Protein AF-A0A929L1M5-F1 (afdb_monomer_lite)

pLDDT: mean 77.0, std 12.38, range [45.31, 92.12]

Sequence (54 aa):
MTSSMIENRNKLVKQIKNNANGYTNWPRFRNRVLYVLNKTPYLLEPRSDEKKDH

Radius of gyration: 12.78 Å; chains: 1; bounding box: 22×23×39 Å

Secondary structure (DSSP, 8-state):
--HHHHHHHHHHHHHHHHHTTTTTTHHHHHHHHHHHH-SS---SS--TT-----

Structure (mmCIF, N/CA/C/O backbone):
data_AF-A0A929L1M5-F1
#
_entry.id   AF-A0A929L1M5-F1
#
loop_
_atom_site.group_PDB
_atom_site.id
_atom_site.type_symbol
_atom_site.label_atom_id
_atom_site.label_alt_id
_atom_site.label_comp_id
_atom_site.label_asym_id
_atom_site.label_entity_i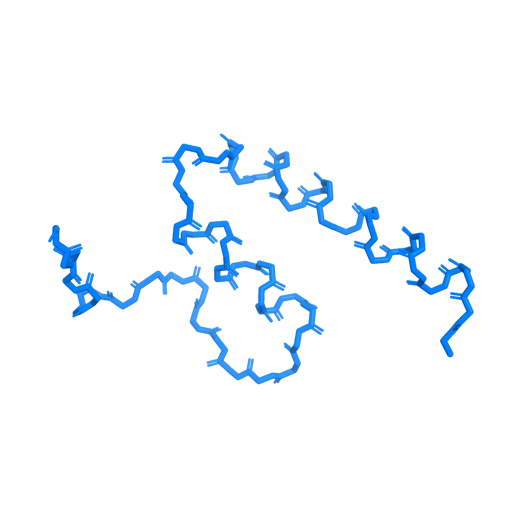d
_atom_site.label_seq_id
_atom_site.pdbx_PDB_ins_code
_atom_site.Cartn_x
_atom_site.Cartn_y
_atom_site.Cartn_z
_atom_site.occupancy
_atom_site.B_iso_or_equiv
_atom_site.auth_seq_id
_atom_site.auth_comp_id
_atom_site.auth_asym_id
_atom_site.auth_atom_id
_atom_site.pdbx_PDB_model_num
ATOM 1 N N . MET A 1 1 ? 9.059 -14.609 -13.904 1.00 62.88 1 MET A N 1
ATOM 2 C CA . MET A 1 1 ? 8.004 -13.585 -13.736 1.00 62.88 1 MET A CA 1
ATOM 3 C C . MET A 1 1 ? 8.343 -12.436 -14.667 1.00 62.88 1 MET A C 1
ATOM 5 O O . MET A 1 1 ? 9.442 -11.918 -14.552 1.00 62.88 1 MET A O 1
ATOM 9 N N . THR A 1 2 ? 7.491 -12.112 -15.637 1.00 84.50 2 THR A N 1
ATOM 10 C CA . THR A 1 2 ? 7.776 -11.065 -16.637 1.00 84.50 2 THR A CA 1
ATOM 11 C C . THR A 1 2 ? 7.249 -9.706 -16.165 1.00 84.50 2 THR A C 1
ATOM 13 O O . THR A 1 2 ? 6.297 -9.661 -15.381 1.00 84.50 2 THR A O 1
ATOM 16 N N . SER A 1 3 ? 7.819 -8.594 -16.649 1.00 85.81 3 SER A N 1
ATOM 17 C CA . SER A 1 3 ? 7.357 -7.236 -16.294 1.00 85.81 3 SER A CA 1
ATOM 18 C C . SER A 1 3 ? 5.863 -7.031 -16.552 1.00 85.81 3 SER A C 1
ATOM 20 O O . SER A 1 3 ? 5.172 -6.453 -15.721 1.00 85.81 3 SER A O 1
ATOM 22 N N . SER A 1 4 ? 5.326 -7.623 -17.622 1.00 86.31 4 SER A N 1
ATOM 23 C CA . SER A 1 4 ? 3.893 -7.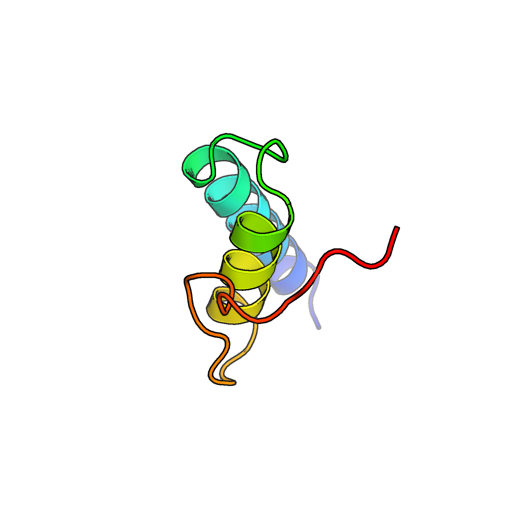596 -17.939 1.00 86.31 4 SER A CA 1
ATOM 24 C C . SER A 1 4 ? 3.012 -8.252 -16.866 1.00 86.31 4 SER A C 1
ATOM 26 O O . SER A 1 4 ? 1.927 -7.760 -16.551 1.00 86.31 4 SER A O 1
ATOM 28 N N . MET A 1 5 ? 3.479 -9.336 -16.237 1.00 86.00 5 MET A N 1
ATOM 29 C CA . MET A 1 5 ? 2.765 -9.968 -15.121 1.00 86.00 5 MET A CA 1
ATOM 30 C C . MET A 1 5 ? 2.805 -9.101 -13.859 1.00 86.00 5 MET A C 1
ATOM 32 O O . MET A 1 5 ? 1.840 -9.092 -13.091 1.00 86.00 5 MET A O 1
ATOM 36 N N . ILE A 1 6 ? 3.906 -8.378 -13.636 1.00 89.31 6 ILE A N 1
ATOM 37 C CA . ILE A 1 6 ? 4.065 -7.460 -12.499 1.00 89.31 6 ILE A CA 1
ATOM 38 C C . ILE A 1 6 ? 3.147 -6.242 -12.672 1.00 89.31 6 ILE A C 1
ATOM 40 O O . ILE A 1 6 ? 2.424 -5.877 -11.743 1.00 89.31 6 ILE A O 1
ATOM 44 N N . GLU A 1 7 ? 3.097 -5.658 -13.868 1.00 91.00 7 GLU A N 1
ATOM 45 C CA . GLU A 1 7 ? 2.217 -4.528 -14.188 1.00 91.00 7 GLU A CA 1
ATOM 46 C C . GLU A 1 7 ? 0.739 -4.871 -14.007 1.00 91.00 7 GLU A C 1
ATOM 48 O O . GLU A 1 7 ? -0.008 -4.100 -13.395 1.00 91.00 7 GLU A O 1
ATOM 53 N N . ASN A 1 8 ? 0.323 -6.056 -14.460 1.00 88.75 8 ASN A N 1
ATOM 54 C CA . ASN A 1 8 ? -1.051 -6.514 -14.283 1.00 88.75 8 ASN A CA 1
ATOM 55 C C . ASN A 1 8 ? -1.420 -6.652 -12.794 1.00 88.75 8 ASN A C 1
ATOM 57 O O . ASN A 1 8 ? -2.489 -6.213 -12.368 1.00 88.75 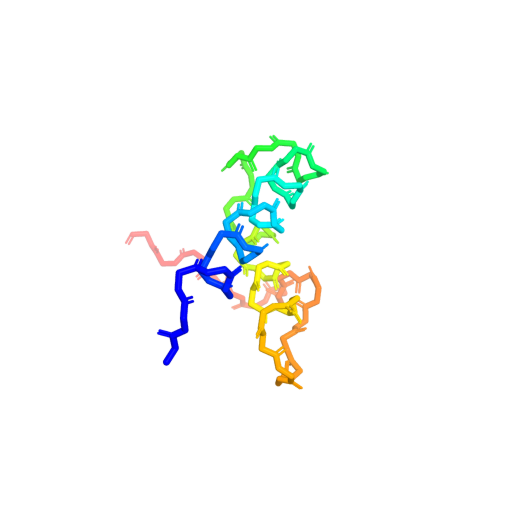8 ASN A O 1
ATOM 61 N N . ARG A 1 9 ? -0.504 -7.177 -11.967 1.00 88.62 9 ARG A N 1
ATOM 62 C CA . ARG A 1 9 ? -0.701 -7.253 -10.507 1.00 88.62 9 ARG A CA 1
ATOM 63 C C . ARG A 1 9 ? -0.796 -5.866 -9.869 1.00 88.62 9 ARG A C 1
ATOM 65 O O . ARG A 1 9 ? -1.681 -5.636 -9.048 1.00 88.62 9 ARG A O 1
ATOM 72 N N . ASN A 1 10 ? 0.039 -4.918 -10.288 1.00 89.94 10 ASN A N 1
ATOM 73 C CA . ASN A 1 10 ? -0.019 -3.539 -9.793 1.00 89.94 10 ASN A CA 1
ATOM 74 C C . ASN A 1 10 ? -1.334 -2.840 -10.171 1.00 89.94 10 ASN A C 1
ATOM 76 O O . ASN A 1 10 ? -1.880 -2.070 -9.375 1.00 89.94 10 ASN A O 1
ATOM 80 N N . LYS A 1 11 ? -1.873 -3.119 -11.363 1.00 92.12 11 LYS A N 1
ATOM 81 C CA . LYS A 1 11 ? -3.178 -2.606 -11.800 1.00 92.12 11 LYS A CA 1
ATOM 82 C C . LYS A 1 11 ? -4.316 -3.148 -10.931 1.00 92.12 11 LYS A C 1
ATOM 84 O O . LYS A 1 11 ? -5.147 -2.360 -10.481 1.00 92.12 11 LYS A O 1
ATOM 89 N N . LEU A 1 12 ? -4.302 -4.446 -10.619 1.00 90.06 12 LEU A N 1
ATOM 90 C CA . LEU A 1 12 ? -5.278 -5.068 -9.715 1.00 90.06 12 LEU A CA 1
ATOM 91 C C . LEU A 1 12 ? -5.234 -4.450 -8.311 1.00 90.06 12 LEU A C 1
ATOM 93 O O . LEU A 1 12 ? -6.273 -4.068 -7.777 1.00 90.06 12 LEU A O 1
ATOM 97 N N . VAL A 1 13 ? -4.043 -4.261 -7.733 1.00 88.56 13 VAL A N 1
ATOM 98 C CA . VAL A 1 13 ? -3.895 -3.634 -6.403 1.00 88.56 13 VAL A CA 1
ATOM 99 C C . VAL A 1 13 ? -4.455 -2.206 -6.386 1.00 88.56 13 VAL A C 1
ATOM 101 O O . VAL A 1 13 ? -5.141 -1.824 -5.434 1.00 88.56 13 VAL A O 1
ATOM 104 N N . LYS A 1 14 ? -4.235 -1.423 -7.451 1.00 91.06 14 LYS A N 1
ATOM 105 C CA . LYS A 1 14 ? -4.816 -0.074 -7.591 1.00 91.06 14 LYS A CA 1
ATOM 106 C C . LYS A 1 14 ? -6.347 -0.107 -7.650 1.00 91.06 14 LYS A C 1
ATOM 108 O O . LYS A 1 14 ? -6.994 0.708 -6.997 1.00 91.06 14 LYS A O 1
ATOM 113 N N . GLN A 1 15 ? -6.930 -1.057 -8.380 1.00 89.69 15 GLN A N 1
ATOM 114 C CA . GLN A 1 15 ? -8.387 -1.217 -8.453 1.00 89.69 15 GLN A CA 1
ATOM 115 C C . GLN A 1 15 ? -8.990 -1.615 -7.102 1.00 89.69 15 GLN A C 1
ATOM 117 O O . GLN A 1 15 ? -9.991 -1.031 -6.687 1.00 89.69 15 GLN A O 1
ATOM 122 N N . ILE A 1 16 ? -8.352 -2.545 -6.383 1.00 87.62 16 ILE A N 1
ATOM 123 C CA . ILE A 1 16 ? -8.789 -2.961 -5.043 1.00 87.62 16 ILE A CA 1
ATOM 124 C C . ILE A 1 16 ? -8.739 -1.779 -4.074 1.00 87.62 16 ILE A C 1
ATOM 126 O O . ILE A 1 16 ? -9.690 -1.575 -3.326 1.00 87.62 16 ILE A O 1
ATOM 130 N N . LYS A 1 17 ? -7.678 -0.964 -4.116 1.00 87.69 17 LYS A N 1
ATOM 131 C CA . LYS A 1 17 ? -7.555 0.244 -3.287 1.00 87.69 17 LYS A CA 1
ATOM 132 C C . LYS A 1 17 ? -8.703 1.226 -3.536 1.00 87.69 17 LYS A C 1
ATOM 134 O O . LYS A 1 17 ? -9.295 1.713 -2.577 1.00 87.69 17 LYS A O 1
ATOM 139 N N . ASN A 1 18 ? -9.022 1.491 -4.804 1.00 87.12 18 ASN A N 1
ATOM 140 C CA . ASN A 1 18 ? -10.109 2.401 -5.172 1.00 87.12 18 ASN A CA 1
ATOM 141 C C . ASN A 1 18 ? -11.478 1.866 -4.720 1.00 87.12 18 ASN A C 1
ATOM 143 O O . ASN A 1 18 ? -12.296 2.630 -4.225 1.00 87.12 18 ASN A O 1
ATOM 147 N N . ASN A 1 19 ? -11.712 0.555 -4.836 1.00 81.56 19 ASN A N 1
ATOM 148 C CA . ASN A 1 19 ? -12.959 -0.085 -4.401 1.00 81.56 19 ASN A CA 1
ATOM 149 C C . ASN A 1 19 ? -13.067 -0.221 -2.865 1.00 81.56 19 ASN A C 1
ATOM 151 O O . ASN A 1 19 ? -14.160 -0.238 -2.308 1.00 81.56 19 ASN A O 1
ATOM 155 N N . ALA A 1 20 ? -11.939 -0.318 -2.157 1.00 78.25 20 ALA A N 1
ATOM 156 C CA . ALA A 1 20 ? -11.885 -0.476 -0.702 1.00 78.25 20 ALA A CA 1
ATOM 157 C C . ALA A 1 20 ? -11.939 0.846 0.085 1.00 78.25 20 ALA A C 1
ATOM 159 O O . ALA A 1 20 ? -11.678 0.835 1.285 1.00 78.25 20 ALA A O 1
ATOM 160 N N . ASN A 1 21 ? -12.274 1.971 -0.561 1.00 81.25 21 ASN A N 1
ATOM 161 C CA . ASN A 1 21 ? -12.230 3.314 0.036 1.00 81.25 21 ASN A CA 1
ATOM 162 C C . ASN A 1 21 ? -10.839 3.686 0.595 1.00 81.25 21 ASN A C 1
ATOM 164 O O . ASN A 1 21 ? -10.719 4.448 1.554 1.00 81.25 21 ASN A O 1
ATOM 168 N N . GLY A 1 22 ? -9.769 3.166 -0.015 1.00 73.56 22 GLY A N 1
ATOM 169 C CA . GLY A 1 22 ? -8.391 3.424 0.396 1.00 73.56 22 GLY A CA 1
ATOM 170 C C . GLY A 1 22 ? -7.904 2.530 1.542 1.00 73.56 22 GLY A C 1
ATOM 171 O O . GLY A 1 22 ? -8.262 1.361 1.639 1.00 73.56 22 GLY A O 1
ATOM 172 N N . TYR A 1 23 ? -7.014 3.073 2.379 1.00 77.06 23 TYR A N 1
ATOM 173 C CA . TYR A 1 23 ? -6.368 2.348 3.487 1.00 77.06 23 TYR A CA 1
ATOM 174 C C . TYR A 1 23 ? -7.039 2.579 4.849 1.00 77.06 23 TYR A C 1
ATOM 176 O O . TYR A 1 23 ? -6.539 2.109 5.866 1.00 77.06 23 TYR A O 1
ATOM 184 N N . THR A 1 24 ? -8.172 3.284 4.881 1.00 77.75 24 THR A N 1
ATOM 185 C CA . THR A 1 24 ? -8.959 3.559 6.097 1.00 77.75 24 THR A CA 1
ATOM 186 C C . THR A 1 24 ? -9.391 2.283 6.817 1.00 77.75 24 THR A C 1
ATOM 188 O O . THR A 1 24 ? -9.495 2.279 8.040 1.00 77.75 24 THR A O 1
ATOM 191 N N . ASN A 1 25 ? -9.579 1.178 6.087 1.00 77.12 25 ASN A N 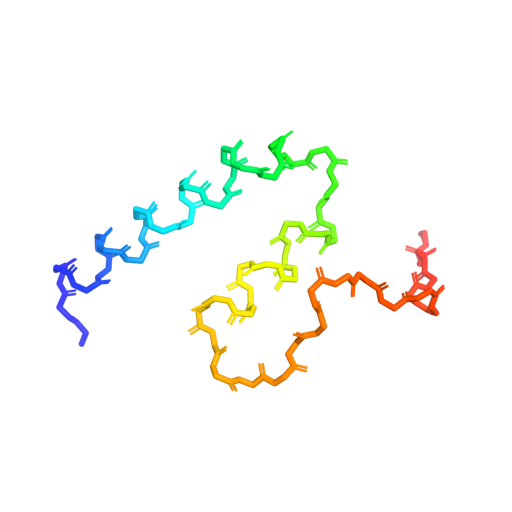1
ATOM 192 C CA . ASN A 1 25 ? -9.757 -0.153 6.663 1.00 77.12 25 ASN A CA 1
ATOM 193 C C . ASN A 1 25 ? -8.689 -1.123 6.135 1.00 77.12 25 ASN A C 1
ATOM 195 O O . ASN A 1 25 ? -8.934 -1.932 5.236 1.00 77.12 25 ASN A O 1
ATOM 199 N N . TRP A 1 26 ? -7.483 -1.020 6.699 1.00 80.38 26 TRP A N 1
ATOM 200 C CA . TRP A 1 26 ? -6.335 -1.848 6.322 1.00 80.38 26 TRP A CA 1
ATOM 201 C C . TRP A 1 26 ? -6.598 -3.366 6.376 1.00 80.38 26 TRP A C 1
ATOM 203 O O . TRP A 1 26 ? -6.254 -4.036 5.400 1.00 80.38 26 TRP A O 1
ATOM 213 N N . PRO A 1 27 ? -7.252 -3.931 7.414 1.00 83.19 27 PRO A N 1
ATOM 214 C CA . PRO A 1 27 ? -7.566 -5.362 7.447 1.00 83.19 27 PRO A CA 1
ATOM 215 C C . PRO A 1 27 ? -8.439 -5.815 6.269 1.00 83.19 27 PRO A C 1
ATOM 217 O O . PRO A 1 27 ? -8.118 -6.802 5.607 1.00 83.19 27 PRO A O 1
ATOM 220 N N . ARG A 1 28 ? -9.496 -5.058 5.930 1.00 79.44 28 ARG A N 1
ATOM 221 C CA . ARG A 1 28 ? -10.353 -5.367 4.768 1.00 79.44 28 ARG A CA 1
ATOM 222 C C . ARG A 1 28 ? -9.596 -5.246 3.450 1.00 79.44 28 ARG A C 1
ATOM 224 O O . ARG A 1 28 ? -9.748 -6.097 2.574 1.00 79.44 28 ARG A O 1
ATOM 231 N N . PHE A 1 29 ? -8.772 -4.210 3.302 1.00 83.38 29 PHE A N 1
ATOM 232 C CA . PHE A 1 29 ? -7.938 -4.044 2.114 1.00 83.38 29 PHE A CA 1
ATOM 233 C C . PHE A 1 29 ? -6.964 -5.220 1.948 1.00 83.38 29 PHE A C 1
ATOM 235 O O . PHE A 1 29 ? -6.912 -5.826 0.877 1.00 83.38 29 PHE A O 1
ATOM 242 N N . ARG A 1 30 ? -6.248 -5.593 3.016 1.00 85.38 30 ARG A N 1
ATOM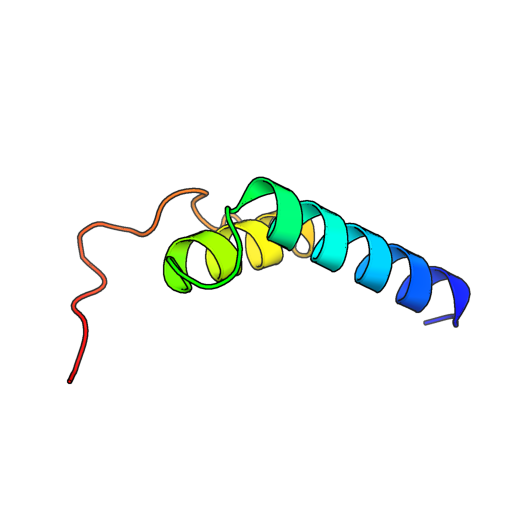 243 C CA . ARG A 1 30 ? -5.309 -6.722 3.032 1.00 85.38 30 ARG A CA 1
ATOM 244 C C . ARG A 1 30 ? -6.004 -8.033 2.672 1.00 85.38 30 ARG A C 1
ATOM 246 O O . ARG A 1 30 ? -5.500 -8.749 1.810 1.00 85.38 30 ARG A O 1
ATOM 253 N N . ASN A 1 31 ? -7.164 -8.316 3.262 1.00 83.88 31 ASN A N 1
ATOM 254 C CA . ASN A 1 31 ? -7.919 -9.534 2.972 1.00 83.88 31 ASN A CA 1
ATOM 255 C C . ASN A 1 31 ? -8.369 -9.598 1.511 1.00 83.88 31 ASN A C 1
ATOM 257 O O . ASN A 1 31 ? -8.199 -10.632 0.873 1.00 83.88 31 ASN A O 1
ATOM 261 N N . ARG A 1 32 ? -8.841 -8.484 0.934 1.00 83.94 32 ARG A N 1
ATOM 262 C CA . ARG A 1 32 ? -9.180 -8.410 -0.498 1.00 83.94 32 ARG A CA 1
ATOM 263 C C . ARG A 1 32 ? -7.965 -8.633 -1.396 1.00 83.94 32 ARG A C 1
ATOM 265 O O . ARG A 1 32 ? -8.061 -9.377 -2.366 1.00 83.94 32 ARG A O 1
ATOM 272 N N . VAL A 1 33 ? -6.824 -8.014 -1.087 1.00 86.31 33 VAL A N 1
ATOM 273 C CA . VAL A 1 33 ? -5.587 -8.192 -1.867 1.00 86.31 33 VAL A CA 1
ATOM 274 C C . VAL A 1 33 ? -5.111 -9.642 -1.806 1.00 86.31 33 VAL A C 1
ATOM 276 O O . VAL A 1 33 ? -4.806 -10.221 -2.845 1.00 86.31 33 VAL A O 1
ATOM 279 N N . LEU A 1 34 ? -5.087 -10.243 -0.616 1.00 85.25 34 LEU A N 1
ATOM 280 C CA . LEU A 1 34 ? -4.678 -11.635 -0.436 1.00 85.25 34 LEU A CA 1
ATOM 281 C C . LEU A 1 34 ? -5.654 -12.609 -1.104 1.00 85.25 34 LEU A C 1
ATOM 283 O O . LEU A 1 34 ? -5.196 -13.551 -1.738 1.00 85.25 34 LEU A O 1
ATOM 287 N N . TYR A 1 35 ? -6.961 -12.350 -1.041 1.00 84.56 35 TYR A N 1
ATOM 288 C CA . TYR A 1 35 ? -7.986 -13.148 -1.720 1.00 84.56 35 TYR A CA 1
ATOM 289 C C . TYR A 1 35 ? -7.889 -13.076 -3.251 1.00 84.56 35 TYR A C 1
ATOM 291 O O . TYR A 1 35 ? -8.053 -14.077 -3.938 1.00 84.56 35 TYR A O 1
ATOM 299 N N . VAL A 1 36 ? -7.620 -11.893 -3.813 1.00 82.69 36 VAL A N 1
ATOM 300 C CA . VAL A 1 36 ? -7.547 -11.714 -5.274 1.00 82.69 36 VAL A CA 1
ATOM 301 C C . VAL A 1 36 ? -6.210 -12.203 -5.842 1.00 82.69 36 VAL A C 1
ATOM 303 O O . VAL A 1 36 ? -6.167 -12.706 -6.964 1.00 82.69 36 VAL A O 1
ATOM 306 N N . LEU A 1 37 ? -5.108 -12.047 -5.099 1.00 82.75 37 LEU A N 1
ATOM 307 C CA . LEU A 1 37 ? -3.771 -12.420 -5.573 1.00 82.75 37 LEU A CA 1
ATOM 308 C C . LEU A 1 37 ? -3.386 -13.873 -5.263 1.00 82.75 37 LEU A C 1
ATOM 310 O O . LEU A 1 37 ? -2.586 -14.436 -6.013 1.00 82.75 37 LEU A O 1
ATOM 314 N N . ASN A 1 38 ? -3.927 -14.483 -4.201 1.00 77.81 38 ASN A N 1
ATOM 315 C CA . ASN A 1 38 ? -3.673 -15.880 -3.844 1.00 77.81 38 ASN A CA 1
ATOM 316 C C . ASN A 1 38 ? -4.944 -16.729 -3.977 1.00 77.81 38 ASN A C 1
ATOM 318 O O . ASN A 1 38 ? -6.026 -16.313 -3.594 1.00 77.81 38 ASN A O 1
ATOM 322 N N . LYS A 1 39 ? -4.799 -17.971 -4.459 1.00 61.50 39 LYS A N 1
ATOM 323 C CA . LYS A 1 39 ? -5.893 -18.963 -4.552 1.00 61.50 39 LYS A CA 1
ATOM 324 C C . LYS A 1 39 ? -6.316 -19.571 -3.203 1.00 61.50 39 LYS A C 1
ATOM 326 O O . LYS A 1 39 ? -7.217 -20.404 -3.174 1.00 61.50 39 LYS A O 1
ATOM 331 N N . THR A 1 40 ? -5.637 -19.243 -2.106 1.00 61.88 40 THR A N 1
ATOM 332 C CA . THR A 1 40 ? -5.960 -19.768 -0.774 1.00 61.88 40 THR A CA 1
ATOM 333 C C . THR A 1 40 ? -7.177 -19.053 -0.178 1.00 61.88 40 THR A C 1
ATOM 335 O O . THR A 1 40 ? -7.407 -17.883 -0.487 1.00 61.88 40 THR A O 1
ATOM 338 N N . PRO A 1 41 ? -7.970 -19.728 0.677 1.00 58.78 41 PRO A N 1
ATOM 339 C CA . PRO A 1 41 ? -9.237 -19.202 1.171 1.00 58.78 41 PRO A CA 1
ATOM 340 C C . PRO A 1 41 ? -8.994 -18.162 2.271 1.00 58.78 41 PRO A C 1
ATOM 342 O O . PRO A 1 41 ? -9.175 -18.426 3.458 1.00 58.78 41 PRO A O 1
ATOM 345 N N . TYR A 1 42 ? -8.555 -16.966 1.887 1.00 63.31 42 TYR A N 1
ATOM 346 C CA . TYR A 1 42 ? -8.659 -15.803 2.757 1.00 63.31 42 TYR A CA 1
ATOM 347 C C . TYR A 1 42 ? -10.120 -15.346 2.779 1.00 63.31 42 TYR A C 1
ATOM 349 O O . TYR A 1 42 ? -10.766 -15.241 1.739 1.00 63.31 42 TYR A O 1
ATOM 357 N N . LEU A 1 43 ? -10.664 -15.099 3.968 1.00 67.31 43 LEU A N 1
ATOM 358 C CA . LEU A 1 43 ? -12.022 -14.584 4.116 1.00 67.31 43 LEU A CA 1
ATOM 359 C C . LEU A 1 43 ? -12.064 -13.126 3.638 1.00 67.31 43 LEU A C 1
ATOM 361 O O . LEU A 1 43 ? -11.219 -12.317 4.017 1.00 67.31 43 LEU A O 1
ATOM 365 N N . LEU A 1 44 ? -13.056 -12.792 2.805 1.00 66.75 44 LEU A N 1
ATOM 366 C CA . LEU A 1 44 ? -13.263 -11.440 2.262 1.00 66.75 44 LEU A CA 1
ATOM 367 C C . LEU A 1 44 ? -13.453 -10.385 3.367 1.00 66.75 44 LEU A C 1
ATOM 369 O O . LEU A 1 44 ? -13.078 -9.223 3.209 1.00 66.75 44 LEU A O 1
ATOM 373 N N . GLU A 1 45 ? -14.021 -10.812 4.489 1.00 70.00 45 GLU A N 1
ATOM 374 C CA . GLU A 1 45 ? -14.208 -10.028 5.702 1.00 70.00 45 GLU A CA 1
ATOM 375 C C . GLU A 1 45 ? -13.170 -10.468 6.754 1.00 70.00 45 GLU A C 1
ATOM 377 O O . GLU A 1 45 ? -12.827 -11.654 6.812 1.00 70.00 45 GLU A O 1
ATOM 382 N N . PRO A 1 46 ? -12.648 -9.550 7.587 1.00 65.81 46 PRO A N 1
ATOM 383 C CA . PRO A 1 46 ? -11.832 -9.928 8.737 1.00 65.81 46 PRO A CA 1
ATOM 384 C C . PRO A 1 46 ? -12.642 -10.820 9.682 1.00 65.81 46 PRO A C 1
ATOM 386 O O . PRO A 1 46 ? -13.827 -10.569 9.915 1.00 65.81 46 PRO A O 1
ATOM 389 N N . ARG A 1 47 ? -12.009 -11.861 10.235 1.00 65.19 47 ARG A N 1
ATOM 390 C CA . ARG A 1 47 ? -12.625 -12.651 11.309 1.00 65.19 47 ARG A CA 1
ATOM 391 C C . ARG A 1 47 ? -12.804 -11.731 12.512 1.00 65.19 47 ARG A C 1
ATOM 393 O O . ARG A 1 47 ? -11.882 -11.004 12.869 1.00 65.19 47 ARG A O 1
ATOM 400 N N . SER A 1 48 ? -13.972 -11.783 13.147 1.00 63.12 48 SER A N 1
ATOM 401 C CA . SER A 1 48 ? -14.284 -11.027 14.370 1.00 63.12 48 SER A CA 1
ATOM 402 C C . SER A 1 48 ? -13.273 -11.249 15.503 1.00 63.12 48 SER A C 1
ATOM 404 O O . SER A 1 48 ? -13.197 -10.434 16.417 1.00 63.12 48 SER A O 1
ATOM 406 N N . ASP A 1 49 ? -12.487 -12.325 15.419 1.00 61.66 49 ASP A N 1
ATOM 407 C CA . ASP A 1 49 ? -11.540 -12.772 16.439 1.00 61.66 49 ASP A CA 1
ATOM 408 C C . ASP A 1 49 ? -10.103 -12.255 16.241 1.00 61.66 49 ASP A C 1
ATOM 410 O O . ASP A 1 49 ? -9.257 -12.495 17.103 1.00 61.66 49 ASP A O 1
ATOM 414 N N . GLU A 1 50 ? -9.796 -11.530 15.152 1.00 59.16 50 GLU A N 1
ATOM 415 C CA . GLU A 1 50 ? -8.525 -10.794 15.029 1.00 59.16 50 GLU A CA 1
ATOM 416 C C . GLU A 1 50 ? -8.564 -9.577 15.967 1.00 59.16 50 GLU A C 1
ATOM 418 O O . GLU A 1 50 ? -8.823 -8.437 15.568 1.00 59.16 50 GLU A O 1
ATOM 423 N N . LYS A 1 51 ? -8.347 -9.838 17.260 1.00 48.44 51 LYS A N 1
ATOM 424 C CA . LYS A 1 51 ? -8.093 -8.799 18.254 1.00 48.44 51 LYS A CA 1
ATOM 425 C C . LYS A 1 51 ? -6.893 -7.976 17.790 1.00 48.44 51 LYS A C 1
ATOM 427 O O . LYS A 1 51 ? -5.846 -8.513 17.444 1.00 48.44 51 LYS A O 1
ATOM 432 N N . LYS A 1 52 ? -7.077 -6.656 17.772 1.00 53.22 52 LYS A N 1
ATOM 433 C CA . LYS A 1 52 ? -5.991 -5.691 17.624 1.00 53.22 52 LYS A CA 1
ATOM 434 C C . LYS A 1 52 ? -5.110 -5.797 18.868 1.00 53.22 52 LYS A C 1
ATOM 436 O O . LYS A 1 52 ? -5.457 -5.208 19.889 1.00 53.22 52 LYS A O 1
ATOM 441 N N . ASP A 1 53 ? -4.023 -6.554 18.789 1.00 53.84 53 ASP A N 1
ATOM 442 C CA . ASP A 1 53 ? -2.913 -6.361 19.717 1.00 53.84 53 ASP A CA 1
ATOM 443 C C . A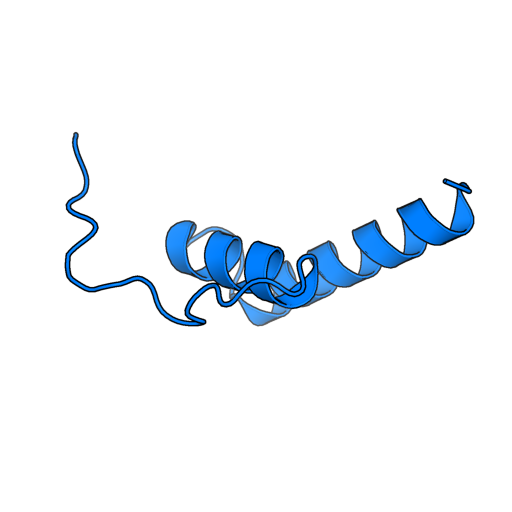SP A 1 53 ? -2.343 -4.956 19.466 1.00 53.84 53 ASP A C 1
ATOM 445 O O . ASP A 1 53 ? -2.093 -4.561 18.321 1.00 53.84 53 ASP A O 1
ATOM 449 N N . HIS A 1 54 ? -2.305 -4.180 20.547 1.00 45.31 54 HIS A N 1
ATOM 450 C CA . HIS A 1 54 ? -1.945 -2.766 20.623 1.00 45.31 54 HIS A CA 1
ATOM 451 C C . HIS A 1 54 ? -0.456 -2.604 20.943 1.00 45.31 54 HIS A C 1
ATOM 453 O O . HIS A 1 54 ? 0.091 -3.481 21.646 1.00 45.31 54 HIS A O 1
#

Foldseek 3Di:
DDPVVVVVLVVVLVVLCVVVVHCPPVVLSVLVSCVVVDVDDRPNDDDPPPDPPD